Protein AF-A0A3G1KVI9-F1 (afdb_monomer)

pLDDT: mean 74.96, std 20.16, range [32.59, 97.62]

Nearest PDB structures (foldseek):
  5l89-assembly3_Z  TM=6.305E-01  e=1.450E-01  Rhodospirillum rubrum
  5l8b-assembly4_V  TM=6.608E-01  e=2.074E-01  Rhodospirillum rubrum
  7qhm-assembly1_L  TM=7.701E-01  e=2.006E+00  Corynebacterium glutamicum ATCC 13032
  1za0-assembly1_A  TM=6.986E-01  e=3.047E+00  Mycobacterium tuberculosis H37Rv

Organism: Formimonas warabiya (NCBI:txid1761012)

Structure (mmCIF, N/CA/C/O backbone):
data_AF-A0A3G1KVI9-F1
#
_entry.id   AF-A0A3G1KVI9-F1
#
loop_
_atom_site.group_PDB
_atom_site.id
_atom_site.type_symbol
_atom_site.label_atom_id
_atom_site.label_alt_id
_atom_site.label_comp_id
_atom_site.label_asym_id
_atom_site.label_entity_id
_atom_site.label_seq_id
_atom_site.pdbx_PDB_ins_code
_atom_site.Cartn_x
_atom_site.Cartn_y
_atom_site.Cartn_z
_atom_site.occupancy
_atom_site.B_iso_or_equiv
_atom_site.auth_seq_id
_atom_site.auth_comp_id
_atom_site.auth_asym_id
_atom_site.auth_atom_id
_atom_site.pdbx_PDB_model_num
ATOM 1 N N . MET A 1 1 ? 56.772 -5.897 -23.566 1.00 58.81 1 MET A N 1
ATOM 2 C CA . MET A 1 1 ? 56.730 -6.076 -22.093 1.00 58.81 1 MET A CA 1
ATOM 3 C C . MET A 1 1 ? 55.667 -5.226 -21.387 1.00 58.81 1 MET A C 1
ATOM 5 O O . MET A 1 1 ? 54.996 -5.747 -20.510 1.00 58.81 1 MET A O 1
ATOM 9 N N . TRP A 1 2 ? 55.432 -3.972 -21.790 1.00 49.97 2 TRP A N 1
ATOM 10 C CA . TRP A 1 2 ? 54.553 -3.032 -21.070 1.00 49.97 2 TRP A CA 1
ATOM 11 C C . TRP A 1 2 ? 53.041 -3.310 -21.153 1.00 49.97 2 TRP A C 1
ATOM 13 O O . TRP A 1 2 ? 52.294 -2.942 -20.253 1.00 49.97 2 TRP A O 1
ATOM 23 N N . LYS A 1 3 ? 52.578 -4.039 -22.178 1.00 57.88 3 LYS A N 1
ATOM 24 C CA . LYS A 1 3 ? 51.148 -4.354 -22.367 1.00 57.88 3 LYS A CA 1
ATOM 25 C C . LYS A 1 3 ? 50.535 -5.155 -21.205 1.00 57.88 3 LYS A C 1
ATOM 27 O O . LYS A 1 3 ? 49.380 -4.939 -20.863 1.00 57.88 3 LYS A O 1
ATOM 32 N N . ARG A 1 4 ? 51.309 -6.047 -20.570 1.00 67.19 4 ARG A N 1
ATOM 33 C CA . ARG A 1 4 ? 50.830 -6.870 -19.439 1.00 67.19 4 ARG A CA 1
ATOM 34 C C . ARG A 1 4 ? 50.703 -6.056 -18.153 1.00 67.19 4 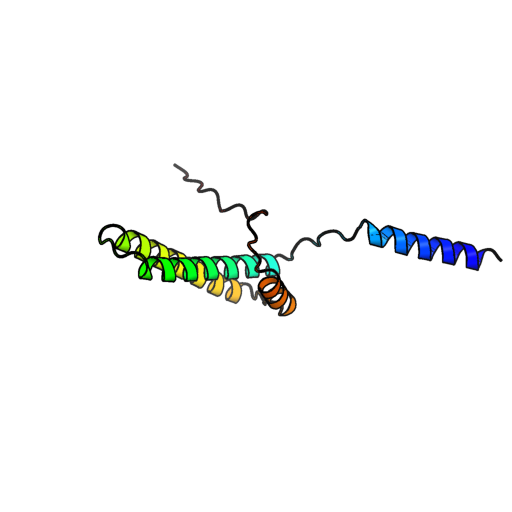ARG A C 1
ATOM 36 O O . ARG A 1 4 ? 49.778 -6.287 -17.386 1.00 67.19 4 ARG A O 1
ATOM 43 N N . VAL A 1 5 ? 51.595 -5.086 -17.961 1.00 73.31 5 VAL A N 1
ATOM 44 C CA . VAL A 1 5 ? 51.586 -4.181 -16.805 1.00 73.31 5 VAL A CA 1
ATOM 45 C C . VAL A 1 5 ? 50.419 -3.203 -16.913 1.00 73.31 5 VAL A C 1
ATOM 47 O O . VAL A 1 5 ? 49.661 -3.062 -15.965 1.00 73.31 5 VAL A O 1
ATOM 50 N N . ILE A 1 6 ? 50.195 -2.617 -18.093 1.00 74.81 6 ILE A N 1
ATOM 51 C CA . ILE A 1 6 ? 49.062 -1.710 -18.338 1.00 74.81 6 ILE A CA 1
ATOM 52 C C . ILE A 1 6 ? 47.724 -2.442 -18.177 1.00 74.81 6 ILE A C 1
ATOM 54 O O . ILE A 1 6 ? 46.810 -1.90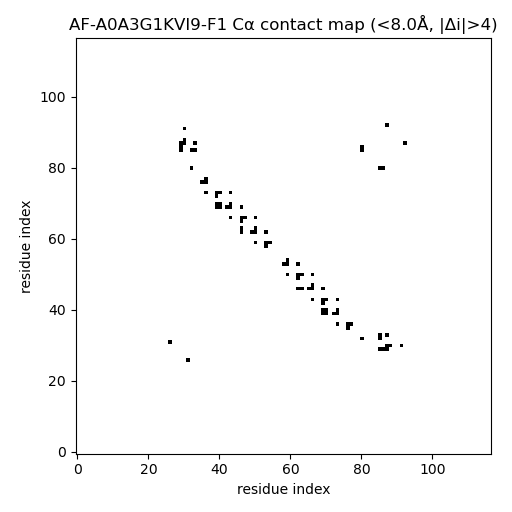7 -17.564 1.00 74.81 6 ILE A O 1
ATOM 58 N N . HIS A 1 7 ? 47.616 -3.688 -18.649 1.00 71.88 7 HIS A N 1
ATOM 59 C CA . HIS A 1 7 ? 46.428 -4.514 -18.427 1.00 71.88 7 HIS A CA 1
ATOM 60 C C . HIS A 1 7 ? 46.198 -4.814 -16.938 1.00 71.88 7 HIS A C 1
ATOM 62 O O . HIS A 1 7 ? 45.074 -4.716 -16.459 1.00 71.88 7 HIS A O 1
ATOM 68 N N . PHE A 1 8 ? 47.253 -5.141 -16.184 1.00 70.19 8 PHE A N 1
ATOM 69 C CA . PHE A 1 8 ? 47.144 -5.354 -14.738 1.00 70.19 8 PHE A CA 1
ATOM 70 C C . PHE A 1 8 ? 46.723 -4.085 -13.995 1.00 70.19 8 PHE A C 1
ATOM 72 O O . PHE A 1 8 ? 45.874 -4.159 -13.112 1.00 70.19 8 PHE A O 1
ATOM 79 N N . LEU A 1 9 ? 47.264 -2.930 -14.383 1.00 73.38 9 LEU A N 1
ATOM 80 C CA . LEU A 1 9 ? 46.879 -1.636 -13.829 1.00 73.38 9 LEU A CA 1
ATOM 81 C C . LEU A 1 9 ? 45.437 -1.272 -14.203 1.00 73.38 9 LEU A C 1
ATOM 83 O O . LEU A 1 9 ? 44.703 -0.813 -13.340 1.00 73.38 9 LEU A O 1
ATOM 87 N N . TYR A 1 10 ? 44.995 -1.556 -15.431 1.00 72.31 10 TYR A N 1
ATOM 88 C CA . TYR A 1 10 ? 43.614 -1.344 -15.874 1.00 72.31 10 TYR A CA 1
ATOM 89 C C . TYR A 1 10 ? 42.621 -2.237 -15.118 1.00 72.31 10 TYR A C 1
ATOM 91 O O . TYR A 1 10 ? 41.601 -1.760 -14.631 1.00 72.31 10 TYR A O 1
ATOM 99 N N . VAL A 1 11 ? 42.935 -3.524 -14.947 1.00 67.12 11 VAL A N 1
ATOM 100 C CA . VAL A 1 11 ? 42.086 -4.469 -14.204 1.00 67.12 11 VAL A CA 1
ATOM 101 C C . VAL A 1 11 ? 42.058 -4.136 -12.713 1.00 67.12 11 VAL A C 1
ATOM 103 O O . VAL A 1 11 ? 40.995 -4.187 -12.100 1.00 67.12 11 VAL A O 1
ATOM 106 N N . ALA A 1 12 ? 43.194 -3.767 -12.118 1.00 71.69 12 ALA A N 1
ATOM 107 C CA . ALA A 1 12 ? 43.256 -3.339 -10.721 1.00 71.69 12 ALA A CA 1
ATOM 108 C C . ALA A 1 12 ? 42.514 -2.012 -10.494 1.00 71.69 12 ALA A C 1
ATOM 110 O O . ALA A 1 12 ? 41.830 -1.869 -9.483 1.00 71.69 12 ALA A O 1
ATOM 111 N N . TRP A 1 13 ? 42.588 -1.086 -11.453 1.00 54.75 13 TRP A N 1
ATOM 112 C CA . TRP A 1 13 ? 41.833 0.165 -11.454 1.00 54.75 13 TRP A CA 1
ATOM 113 C C . TRP A 1 13 ? 40.325 -0.084 -11.547 1.00 54.75 13 TRP A C 1
ATOM 115 O O . TRP A 1 13 ? 39.587 0.416 -10.704 1.00 54.75 13 TRP A O 1
ATOM 125 N N . ASN A 1 14 ? 39.866 -0.932 -12.477 1.00 59.53 14 ASN A N 1
ATOM 126 C CA . ASN A 1 14 ? 38.450 -1.316 -12.583 1.00 59.53 14 ASN A CA 1
ATOM 127 C C . ASN A 1 14 ? 37.948 -2.001 -11.301 1.00 59.53 14 ASN A C 1
ATOM 129 O O . ASN A 1 14 ? 36.870 -1.699 -10.802 1.00 59.53 14 ASN A O 1
ATOM 133 N N . ARG A 1 15 ? 38.774 -2.873 -10.712 1.00 56.03 15 ARG A N 1
ATOM 134 C CA . ARG A 1 15 ? 38.447 -3.614 -9.486 1.00 56.03 15 ARG A CA 1
ATOM 135 C C . ARG A 1 15 ? 38.426 -2.735 -8.229 1.00 56.03 15 ARG A C 1
ATOM 137 O O . ARG A 1 15 ? 37.728 -3.062 -7.272 1.00 56.03 15 ARG A O 1
ATOM 144 N N . TRP A 1 16 ? 39.191 -1.641 -8.208 1.00 56.62 16 TRP A N 1
ATOM 145 C CA . TRP A 1 16 ? 39.153 -0.630 -7.146 1.00 56.62 16 TRP A CA 1
ATOM 146 C C . TRP A 1 16 ? 37.977 0.345 -7.331 1.00 56.62 16 TRP A C 1
ATOM 148 O O . TRP A 1 16 ? 37.296 0.660 -6.355 1.00 56.62 16 TRP A O 1
ATOM 158 N N . TYR A 1 17 ? 37.679 0.738 -8.573 1.00 54.16 17 TYR A N 1
ATOM 159 C CA . TYR A 1 17 ? 36.548 1.601 -8.929 1.00 54.16 17 TYR A CA 1
ATOM 160 C C . TYR A 1 17 ? 35.192 0.974 -8.547 1.00 54.16 17 TYR A C 1
ATOM 162 O O . TYR A 1 17 ? 34.348 1.642 -7.947 1.00 54.16 17 TYR A O 1
ATOM 170 N N . ASP A 1 18 ? 35.030 -0.338 -8.745 1.00 51.94 18 ASP A N 1
ATOM 171 C CA . ASP A 1 18 ? 33.819 -1.078 -8.352 1.00 51.94 18 ASP A CA 1
ATOM 172 C C . ASP A 1 18 ? 33.583 -1.133 -6.829 1.00 51.94 18 ASP A C 1
ATOM 174 O O . ASP A 1 18 ? 32.456 -1.347 -6.381 1.00 51.94 18 ASP A O 1
ATOM 178 N N . ARG A 1 19 ? 34.618 -0.929 -6.001 1.00 51.34 19 ARG A N 1
ATOM 179 C CA . ARG A 1 19 ? 34.509 -1.062 -4.536 1.00 51.34 19 ARG A CA 1
ATOM 180 C C . ARG A 1 19 ? 33.929 0.177 -3.849 1.00 51.34 19 ARG A C 1
ATOM 182 O O . ARG A 1 19 ? 33.403 0.048 -2.747 1.00 51.34 19 ARG A O 1
ATOM 189 N N . GLN A 1 20 ? 34.021 1.358 -4.464 1.00 44.66 20 GLN A N 1
ATOM 190 C CA . GLN A 1 20 ? 33.482 2.606 -3.899 1.00 44.66 20 GLN A CA 1
ATOM 191 C C . GLN A 1 20 ? 32.314 3.222 -4.686 1.00 44.66 20 GLN A C 1
ATOM 193 O O . GLN A 1 20 ? 31.633 4.085 -4.143 1.00 44.66 20 GLN A O 1
ATOM 198 N N . TRP A 1 21 ? 32.039 2.786 -5.920 1.00 44.78 21 TRP A N 1
ATOM 199 C CA . TRP A 1 21 ? 31.091 3.460 -6.822 1.00 44.78 21 TRP A CA 1
ATOM 200 C C . TRP A 1 21 ? 29.947 2.536 -7.300 1.00 44.78 21 TRP A C 1
ATOM 202 O O . TRP A 1 21 ? 29.507 2.619 -8.442 1.00 44.78 21 TRP A O 1
ATOM 212 N N . TYR A 1 22 ? 29.399 1.686 -6.420 1.00 53.06 22 TYR A N 1
ATOM 213 C CA . TYR A 1 22 ? 28.071 1.068 -6.605 1.00 53.06 22 TYR A CA 1
ATOM 214 C C . TYR A 1 22 ? 26.992 2.062 -6.150 1.00 53.06 22 TYR A C 1
ATOM 216 O O . TYR A 1 22 ? 26.410 1.959 -5.069 1.00 53.06 22 TYR A O 1
ATOM 224 N N . TRP A 1 23 ? 26.780 3.098 -6.956 1.00 45.53 23 TRP A N 1
ATOM 225 C CA . TRP A 1 23 ? 25.738 4.097 -6.732 1.00 45.53 23 TRP A CA 1
ATOM 226 C C . TRP A 1 23 ? 24.394 3.392 -6.598 1.00 45.53 23 TRP A C 1
ATOM 228 O O . TRP A 1 23 ? 24.050 2.575 -7.455 1.00 45.53 23 TRP A O 1
ATOM 238 N N . LYS A 1 24 ? 23.633 3.707 -5.536 1.00 52.59 24 LYS A N 1
ATOM 239 C CA . LYS A 1 24 ? 22.196 3.413 -5.475 1.00 52.59 24 LYS A CA 1
ATOM 240 C C . LYS A 1 24 ? 21.613 3.881 -6.805 1.00 52.59 24 LYS A C 1
ATOM 242 O O . LYS A 1 24 ? 21.522 5.087 -7.028 1.00 52.59 24 LYS A O 1
ATOM 247 N N . LYS A 1 25 ? 21.306 2.948 -7.711 1.00 63.00 25 LYS A N 1
ATOM 248 C CA . LYS A 1 25 ? 20.669 3.305 -8.975 1.00 63.00 25 LYS A CA 1
ATOM 249 C C . LYS A 1 25 ? 19.374 4.024 -8.601 1.00 63.00 25 LYS A C 1
ATOM 251 O O . LYS A 1 25 ? 18.635 3.478 -7.775 1.00 63.00 25 LYS A O 1
ATOM 256 N N . PRO A 1 26 ? 19.136 5.246 -9.108 1.00 68.12 26 PRO A N 1
ATOM 257 C CA . PRO A 1 26 ? 17.864 5.903 -8.878 1.00 68.12 26 PRO A CA 1
ATOM 258 C C . PRO A 1 26 ? 16.774 4.951 -9.359 1.00 68.12 26 PRO A C 1
ATOM 260 O O . PRO A 1 26 ? 16.904 4.333 -10.419 1.00 68.12 26 PRO A O 1
ATOM 263 N N . LEU A 1 27 ? 15.774 4.758 -8.509 1.00 75.56 27 LEU A N 1
ATOM 264 C CA . LEU A 1 27 ? 14.684 3.847 -8.789 1.00 75.56 27 LEU A CA 1
ATOM 265 C C . LEU A 1 27 ? 13.941 4.353 -10.033 1.00 75.56 27 LEU A C 1
ATOM 267 O O . LEU A 1 27 ? 13.735 5.559 -10.174 1.00 75.56 27 LEU A O 1
ATOM 271 N N . ASP A 1 28 ? 13.584 3.456 -10.950 1.00 84.75 28 ASP A N 1
ATOM 272 C CA . ASP A 1 28 ? 12.795 3.854 -12.118 1.00 84.75 28 ASP A CA 1
ATOM 273 C C . ASP A 1 28 ? 11.406 4.344 -11.672 1.00 84.75 28 ASP A C 1
ATOM 275 O O . ASP A 1 28 ? 10.871 3.872 -10.665 1.00 84.75 28 ASP A O 1
ATOM 279 N N . LYS A 1 29 ? 10.779 5.241 -12.440 1.00 84.56 29 LYS A N 1
ATOM 280 C CA . LYS A 1 29 ? 9.445 5.785 -12.121 1.00 84.56 29 LYS A CA 1
ATOM 281 C C . LYS A 1 29 ? 8.422 4.663 -11.903 1.00 84.56 29 LYS A C 1
ATOM 283 O O . LYS A 1 29 ? 7.597 4.731 -10.995 1.00 84.56 29 LYS A O 1
ATOM 288 N N . ASN A 1 30 ? 8.495 3.602 -12.708 1.00 86.62 30 ASN A N 1
ATOM 289 C CA . ASN A 1 30 ? 7.610 2.444 -12.579 1.00 86.62 30 ASN A CA 1
ATOM 290 C C . ASN A 1 30 ? 7.834 1.695 -11.263 1.00 86.62 30 ASN A C 1
ATOM 292 O O . ASN A 1 30 ? 6.883 1.278 -10.611 1.00 86.62 30 ASN A O 1
ATOM 296 N N . GLN A 1 31 ? 9.094 1.540 -10.861 1.00 84.38 31 GLN A N 1
ATOM 297 C CA . GLN A 1 31 ? 9.458 0.871 -9.617 1.00 84.38 31 GLN A CA 1
ATOM 298 C C . GLN A 1 31 ? 9.027 1.692 -8.393 1.00 84.38 31 GLN A C 1
ATOM 300 O O . GLN A 1 31 ? 8.539 1.122 -7.419 1.00 84.38 31 GLN A O 1
ATOM 305 N N . GLU A 1 32 ? 9.145 3.021 -8.456 1.00 84.88 32 GLU A N 1
ATOM 306 C CA . GLU A 1 32 ? 8.619 3.927 -7.429 1.00 84.88 32 GLU A CA 1
ATOM 307 C C . GLU A 1 32 ? 7.094 3.822 -7.328 1.00 84.88 32 GLU A C 1
ATOM 309 O O . GLU A 1 32 ? 6.545 3.715 -6.234 1.00 84.88 32 GLU A O 1
ATOM 314 N N . TYR A 1 33 ? 6.401 3.747 -8.463 1.00 88.94 33 TYR A N 1
ATOM 315 C CA . TYR A 1 33 ? 4.953 3.570 -8.473 1.00 88.94 33 TYR A CA 1
ATOM 316 C C . TYR A 1 33 ? 4.521 2.246 -7.828 1.00 88.94 33 TYR A C 1
ATOM 318 O O . TYR A 1 33 ? 3.577 2.208 -7.040 1.00 88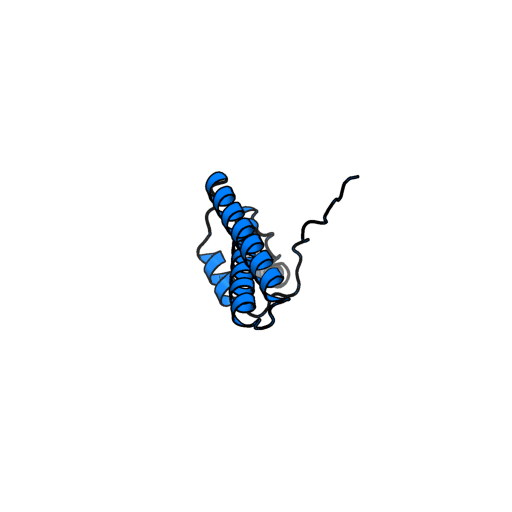.94 33 TYR A O 1
ATOM 326 N N . VAL A 1 34 ? 5.232 1.152 -8.118 1.00 88.38 34 VAL A N 1
ATOM 327 C CA . VAL A 1 34 ? 4.970 -0.152 -7.489 1.00 88.38 34 VAL A CA 1
ATOM 328 C C . VAL A 1 34 ? 5.175 -0.084 -5.972 1.00 88.38 34 VAL A C 1
ATOM 330 O O . VAL A 1 34 ? 4.378 -0.665 -5.238 1.00 88.38 34 VAL A O 1
ATOM 333 N N . LEU A 1 35 ? 6.175 0.666 -5.488 1.00 86.31 35 LEU A N 1
ATOM 334 C CA . LEU A 1 35 ? 6.358 0.902 -4.050 1.00 86.31 35 LEU A CA 1
ATOM 335 C C . LEU A 1 35 ? 5.162 1.633 -3.434 1.00 86.31 35 LEU A C 1
ATOM 337 O O . LEU A 1 35 ? 4.691 1.225 -2.376 1.00 86.31 35 LEU A O 1
ATOM 341 N N . LEU A 1 36 ? 4.646 2.668 -4.099 1.00 89.81 36 LEU A N 1
ATOM 342 C CA . LEU A 1 36 ? 3.490 3.431 -3.612 1.00 89.81 36 LEU A CA 1
ATOM 343 C C . LEU A 1 36 ? 2.225 2.567 -3.517 1.00 89.81 36 LEU A C 1
ATOM 345 O O . LEU A 1 36 ? 1.458 2.683 -2.560 1.00 89.81 36 LEU A O 1
ATOM 349 N N . VAL A 1 37 ? 2.004 1.686 -4.497 1.00 91.94 37 VAL A N 1
ATOM 350 C CA . VAL A 1 37 ? 0.886 0.729 -4.481 1.00 91.94 37 VAL A CA 1
ATOM 351 C C . VAL A 1 37 ? 1.025 -0.248 -3.312 1.00 91.94 37 VAL A C 1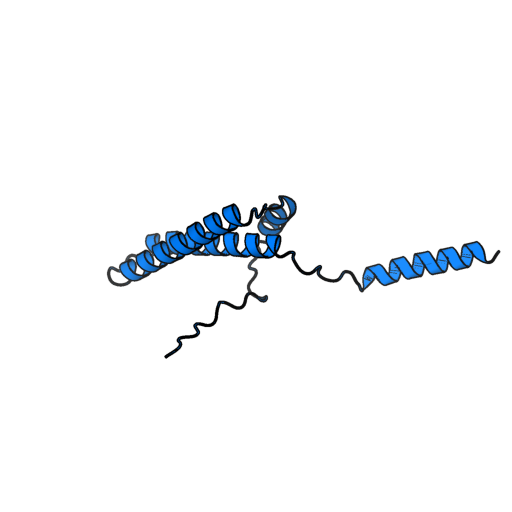
ATOM 353 O O . VAL A 1 37 ? 0.042 -0.524 -2.621 1.00 91.94 37 VAL A O 1
ATOM 356 N N . GLU A 1 38 ? 2.231 -0.762 -3.075 1.00 89.50 38 GLU A N 1
ATOM 357 C CA . GLU A 1 38 ? 2.492 -1.698 -1.981 1.00 89.50 38 GLU A CA 1
ATOM 358 C C . GLU A 1 38 ? 2.367 -1.022 -0.607 1.00 89.50 38 GLU A C 1
ATOM 360 O O . GLU A 1 38 ? 1.805 -1.600 0.321 1.00 89.50 38 GLU A O 1
ATOM 365 N N . GLU A 1 39 ? 2.801 0.230 -0.473 1.00 89.75 39 GLU A N 1
ATOM 366 C CA . GLU A 1 39 ? 2.603 1.020 0.744 1.00 89.75 39 GLU A CA 1
ATOM 367 C C . GLU A 1 39 ? 1.112 1.236 1.034 1.00 89.75 39 GLU A C 1
ATOM 369 O O . GLU A 1 39 ? 0.652 0.949 2.138 1.00 89.75 39 GLU A O 1
ATOM 374 N N . ALA A 1 40 ? 0.323 1.630 0.028 1.00 93.44 40 ALA A N 1
ATOM 375 C CA . ALA A 1 40 ? -1.126 1.770 0.175 1.00 93.44 40 ALA A CA 1
ATOM 376 C C . ALA A 1 40 ? -1.810 0.441 0.552 1.00 93.44 40 ALA A C 1
ATOM 378 O O . ALA A 1 40 ? -2.763 0.424 1.335 1.00 93.44 40 ALA A O 1
ATOM 379 N N . ARG A 1 41 ? -1.309 -0.692 0.042 1.00 92.56 41 ARG A N 1
ATOM 380 C CA . ARG A 1 41 ? -1.780 -2.025 0.438 1.00 92.56 41 ARG A CA 1
ATOM 381 C C . ARG A 1 41 ? -1.486 -2.310 1.912 1.00 92.56 41 ARG A C 1
ATOM 383 O O . ARG A 1 41 ? -2.374 -2.792 2.616 1.00 92.56 41 ARG A O 1
ATOM 390 N N . LYS A 1 42 ? -0.268 -2.021 2.380 1.00 91.31 42 LYS A N 1
ATOM 391 C CA . LYS A 1 42 ? 0.130 -2.204 3.786 1.00 91.31 42 LYS A CA 1
ATOM 392 C C . LYS A 1 42 ? -0.682 -1.307 4.719 1.00 91.31 42 LYS A C 1
ATOM 394 O O . LYS A 1 42 ? -1.171 -1.786 5.739 1.00 91.31 42 LYS A O 1
ATOM 399 N N . GLU A 1 43 ? -0.899 -0.046 4.344 1.00 92.44 43 GLU A N 1
ATOM 400 C CA . GLU A 1 43 ? -1.783 0.880 5.066 1.00 92.44 43 GLU A CA 1
ATOM 401 C C . GLU A 1 43 ? -3.202 0.308 5.200 1.00 92.44 43 GLU A C 1
ATOM 403 O O . GLU A 1 43 ? -3.775 0.313 6.290 1.00 92.44 43 GLU A O 1
ATOM 408 N N . TRP A 1 44 ? -3.762 -0.240 4.118 1.00 94.50 44 TRP A N 1
ATOM 409 C CA . TRP A 1 44 ? -5.092 -0.848 4.152 1.00 94.50 44 TRP A CA 1
ATOM 410 C C . TRP A 1 44 ? -5.140 -2.108 5.027 1.00 94.50 44 TRP A C 1
ATOM 412 O O . TRP A 1 44 ? -6.080 -2.288 5.801 1.00 94.50 44 TRP A O 1
ATOM 422 N N . GLN A 1 45 ? -4.117 -2.966 4.968 1.00 94.44 45 GLN A N 1
ATOM 423 C CA . GLN A 1 45 ? -4.003 -4.133 5.850 1.00 94.44 45 GLN A CA 1
ATOM 424 C C . GLN A 1 45 ? -3.923 -3.733 7.325 1.00 94.44 45 GLN A C 1
ATOM 426 O O . GLN A 1 45 ? -4.606 -4.331 8.158 1.00 94.44 45 GLN A O 1
ATOM 431 N N . TRP A 1 46 ? -3.145 -2.699 7.638 1.00 93.50 46 TRP A N 1
ATOM 432 C CA . TRP A 1 46 ? -3.055 -2.151 8.985 1.00 93.50 46 TRP A CA 1
ATOM 433 C C . TRP A 1 46 ? -4.398 -1.579 9.455 1.00 93.50 46 TRP A C 1
ATOM 435 O O . TRP A 1 46 ? -4.851 -1.906 10.549 1.00 93.50 46 TRP A O 1
ATOM 445 N N . ALA A 1 47 ? -5.097 -0.813 8.616 1.00 92.06 47 ALA A N 1
ATOM 446 C CA . ALA A 1 47 ? -6.416 -0.279 8.956 1.00 92.06 47 ALA A CA 1
ATOM 447 C C . ALA A 1 47 ? -7.467 -1.391 9.155 1.00 92.06 47 ALA A C 1
ATOM 449 O O . ALA A 1 47 ? -8.280 -1.325 10.076 1.00 92.06 47 ALA A O 1
ATOM 450 N N . ASN A 1 48 ? -7.410 -2.460 8.351 1.00 93.56 48 ASN A N 1
ATOM 451 C CA . ASN A 1 48 ? -8.241 -3.654 8.542 1.00 93.56 48 ASN A CA 1
ATOM 452 C C . ASN A 1 48 ? -7.980 -4.331 9.896 1.00 93.56 48 ASN A C 1
ATOM 454 O O . ASN A 1 48 ? -8.902 -4.882 10.497 1.00 93.56 48 ASN A O 1
ATOM 458 N N . GLN A 1 49 ? -6.731 -4.338 10.362 1.00 93.69 49 GLN A N 1
ATOM 459 C CA . GLN A 1 49 ? -6.379 -4.855 11.682 1.00 93.69 49 GLN A CA 1
ATOM 460 C C . GLN A 1 49 ? -6.875 -3.920 12.789 1.00 93.69 49 GLN A C 1
ATOM 462 O O . GLN A 1 49 ? -7.485 -4.388 13.746 1.00 93.69 49 GLN A O 1
ATOM 467 N N . LEU A 1 50 ? -6.711 -2.608 12.617 1.00 92.44 50 LEU A N 1
ATOM 468 C CA . LEU A 1 50 ? -7.161 -1.603 13.575 1.00 92.44 50 LEU A CA 1
ATOM 469 C C . LEU A 1 50 ? -8.665 -1.715 13.864 1.00 92.44 50 LEU A C 1
ATOM 471 O O . LEU A 1 50 ? -9.068 -1.737 15.022 1.00 92.44 50 LEU A O 1
ATOM 475 N N . VAL A 1 51 ? -9.494 -1.867 12.828 1.00 92.12 51 VAL A N 1
ATOM 476 C CA . VAL A 1 51 ? -10.950 -2.044 12.985 1.00 92.12 51 VAL A CA 1
ATOM 477 C C . VAL A 1 51 ? -11.300 -3.308 13.782 1.00 92.12 51 VAL A C 1
ATOM 479 O O . VAL A 1 51 ? -12.305 -3.330 14.486 1.00 92.12 51 VAL A O 1
ATOM 482 N N . LYS A 1 52 ? -10.473 -4.359 13.715 1.00 91.62 52 LYS A N 1
ATOM 483 C CA . LYS A 1 52 ? -10.673 -5.593 14.497 1.00 91.62 52 LYS A CA 1
ATOM 484 C C . LYS A 1 52 ? -10.240 -5.445 15.956 1.00 91.62 52 LYS A C 1
ATOM 486 O O . LYS A 1 52 ? -10.793 -6.119 16.822 1.00 91.62 52 LYS A O 1
ATOM 491 N N . GLU A 1 53 ? -9.230 -4.623 16.220 1.00 92.44 53 GLU A N 1
ATOM 492 C CA . GLU A 1 53 ? -8.666 -4.425 17.559 1.00 92.44 53 GLU A CA 1
ATOM 493 C C . GLU A 1 53 ? -9.458 -3.406 18.384 1.00 92.44 53 GLU A C 1
ATOM 495 O O . GLU A 1 53 ? -9.635 -3.587 19.593 1.00 92.44 53 GLU A O 1
ATOM 500 N N . VAL A 1 54 ? -9.963 -2.350 17.744 1.00 91.38 54 VAL A N 1
ATOM 501 C CA . VAL A 1 54 ? -10.713 -1.286 18.413 1.00 91.38 54 VAL A CA 1
ATOM 502 C C . VAL A 1 54 ? -12.089 -1.805 18.838 1.00 91.38 54 VAL A C 1
ATOM 504 O O . VAL A 1 54 ? -12.951 -2.099 18.017 1.00 91.38 54 VAL A O 1
ATOM 507 N N . LYS A 1 55 ? -12.315 -1.890 20.153 1.00 85.00 55 LYS A N 1
ATOM 508 C CA . LYS A 1 55 ? -13.611 -2.272 20.753 1.00 85.00 55 LYS A CA 1
ATOM 509 C C . LYS A 1 55 ? -14.444 -1.074 21.211 1.00 85.00 55 LYS A C 1
ATOM 511 O O . LYS A 1 55 ? -15.600 -1.230 21.596 1.00 85.00 55 LYS A O 1
ATOM 516 N N . GLU A 1 56 ? -13.849 0.114 21.219 1.00 90.81 56 GLU A N 1
ATOM 517 C CA . GLU A 1 56 ? -14.474 1.318 21.750 1.00 90.81 56 GLU A CA 1
ATOM 518 C C . GLU A 1 56 ? -15.375 1.981 20.704 1.00 90.81 56 GLU A C 1
ATOM 520 O O . GLU A 1 56 ? -14.939 2.338 19.609 1.00 90.81 56 GLU A O 1
ATOM 525 N N . LYS A 1 57 ? -16.651 2.169 21.061 1.00 85.50 57 LYS A N 1
ATOM 526 C CA . LYS A 1 57 ? -17.711 2.616 20.144 1.00 85.50 57 LYS A CA 1
ATOM 527 C C . LYS A 1 57 ? -17.459 3.994 19.520 1.00 85.50 57 LYS A C 1
ATOM 529 O O . LYS A 1 57 ? -17.916 4.239 18.417 1.00 85.50 57 LYS A O 1
ATOM 534 N N . ASN A 1 58 ? -16.732 4.882 20.194 1.00 85.56 58 ASN A N 1
ATOM 535 C CA . ASN A 1 58 ? -16.437 6.218 19.661 1.00 85.56 58 ASN A CA 1
ATOM 536 C C . ASN A 1 58 ? -15.210 6.232 18.733 1.00 85.56 58 ASN A C 1
ATOM 538 O O . ASN A 1 58 ? -15.038 7.163 17.954 1.00 85.56 58 ASN A O 1
ATOM 542 N N . LEU A 1 59 ? -14.352 5.211 18.819 1.00 88.81 59 LEU A N 1
ATOM 543 C CA . LEU A 1 59 ? -13.122 5.102 18.029 1.00 88.81 59 LEU A CA 1
ATOM 544 C C . LEU A 1 59 ? -13.298 4.199 16.804 1.00 88.81 59 LEU A C 1
ATOM 546 O O . LEU A 1 59 ? -12.559 4.336 15.828 1.00 88.81 59 LEU A O 1
ATOM 550 N N . ILE A 1 60 ? -14.286 3.299 16.825 1.00 92.38 60 ILE A N 1
ATOM 551 C CA . ILE A 1 60 ? -14.553 2.391 15.705 1.00 92.38 60 ILE A CA 1
ATOM 552 C C . ILE A 1 60 ? -14.952 3.150 14.434 1.00 92.38 60 ILE A C 1
ATOM 554 O O . ILE A 1 60 ? -14.482 2.802 13.355 1.00 92.38 60 ILE A O 1
ATOM 558 N N . ASP A 1 61 ? -15.725 4.233 14.556 1.00 93.81 61 ASP A N 1
ATOM 559 C CA . ASP A 1 61 ? -16.139 5.056 13.414 1.00 93.81 61 ASP A CA 1
ATOM 560 C C . ASP A 1 61 ? -14.927 5.690 12.714 1.00 93.81 61 ASP A C 1
ATOM 562 O O . ASP A 1 61 ? -14.832 5.694 11.484 1.00 93.81 61 ASP A O 1
ATOM 566 N N . GLN A 1 62 ? -13.948 6.160 13.495 1.00 93.19 62 GLN A N 1
ATOM 567 C CA . GLN A 1 62 ? -12.691 6.686 12.965 1.00 93.19 62 GLN A CA 1
ATOM 568 C C .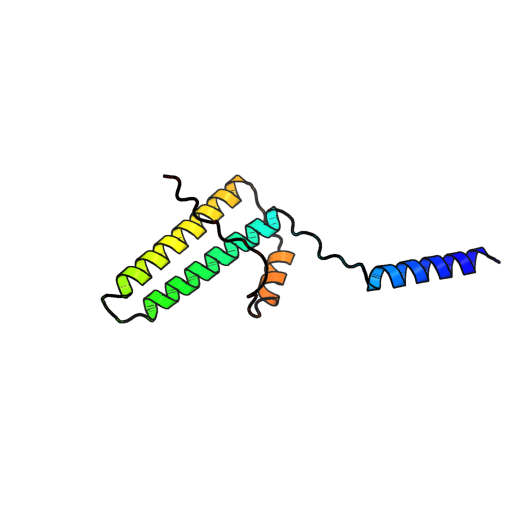 GLN A 1 62 ? -11.865 5.588 12.281 1.00 93.19 62 GLN A C 1
ATOM 570 O O . GLN A 1 62 ? -11.326 5.812 11.195 1.00 93.19 62 GLN A O 1
ATOM 575 N N . ALA A 1 63 ? -11.795 4.394 12.874 1.00 93.75 63 ALA A N 1
ATOM 576 C CA . ALA A 1 63 ? -11.079 3.261 12.294 1.00 93.75 63 ALA A CA 1
ATOM 577 C C . ALA A 1 63 ? -11.705 2.804 10.960 1.00 93.75 63 ALA A C 1
ATOM 579 O O . ALA A 1 63 ? -10.982 2.584 9.987 1.00 93.75 63 ALA A O 1
ATOM 580 N N . ILE A 1 64 ? -13.039 2.738 10.877 1.00 94.56 64 ILE A N 1
ATOM 581 C CA . ILE A 1 64 ? -13.779 2.413 9.644 1.00 94.56 64 ILE A CA 1
ATOM 582 C C . ILE A 1 64 ? -13.534 3.477 8.569 1.00 94.56 64 ILE A C 1
ATOM 584 O O . ILE A 1 64 ? -13.327 3.150 7.394 1.00 94.56 64 ILE A O 1
ATOM 588 N N . TYR A 1 65 ? -13.528 4.755 8.955 1.00 95.00 65 TYR A N 1
ATOM 589 C CA . TYR A 1 65 ? -13.214 5.843 8.034 1.00 95.00 65 TYR A CA 1
ATOM 590 C C . TYR A 1 65 ? -11.803 5.694 7.451 1.00 95.00 65 TYR A C 1
ATOM 592 O O . TYR A 1 65 ? -11.626 5.781 6.234 1.00 95.00 65 TYR A O 1
ATOM 600 N N . TRP A 1 66 ? -10.804 5.405 8.289 1.00 94.62 66 TRP A N 1
ATOM 601 C CA . TRP A 1 66 ? -9.430 5.178 7.834 1.00 94.62 66 TRP A CA 1
ATOM 602 C C . TRP A 1 66 ? -9.296 3.953 6.934 1.00 94.62 66 TRP A C 1
ATOM 604 O O . TRP A 1 66 ? -8.642 4.040 5.895 1.00 94.62 66 TRP A O 1
ATOM 614 N N . GLN A 1 67 ? -9.958 2.847 7.275 1.00 96.31 67 GLN A N 1
ATOM 615 C CA . GLN A 1 67 ? -10.009 1.650 6.435 1.00 96.31 67 GLN A CA 1
ATOM 616 C C . GLN A 1 67 ? -10.557 1.975 5.041 1.00 96.31 67 GLN A C 1
ATOM 618 O O . GLN A 1 67 ? -9.927 1.649 4.035 1.00 96.31 67 GLN A O 1
ATOM 623 N N . SER A 1 68 ? -11.686 2.683 4.989 1.00 96.62 68 SER A N 1
ATOM 624 C CA . SER A 1 68 ? -12.345 3.075 3.741 1.00 96.62 68 SER A CA 1
ATOM 625 C C . SER A 1 68 ? -11.490 4.041 2.914 1.00 96.62 68 SER A C 1
ATOM 627 O O . SER A 1 68 ? -11.451 3.958 1.685 1.00 96.62 68 SER A O 1
ATOM 629 N N . ALA A 1 69 ? -10.792 4.973 3.569 1.00 96.69 69 ALA A N 1
ATOM 630 C CA . ALA A 1 69 ? -9.894 5.912 2.905 1.00 96.69 69 ALA A CA 1
ATOM 631 C C . ALA A 1 69 ? -8.673 5.200 2.295 1.00 96.69 69 ALA A C 1
ATOM 633 O O . ALA A 1 69 ? -8.339 5.448 1.133 1.00 96.69 69 ALA A O 1
ATOM 634 N N . ALA A 1 70 ? -8.047 4.286 3.044 1.00 96.19 70 ALA A N 1
ATOM 635 C CA . ALA A 1 70 ? -6.905 3.499 2.582 1.00 96.19 70 ALA A CA 1
ATOM 636 C C . ALA A 1 70 ? -7.283 2.569 1.417 1.00 96.19 70 ALA A C 1
ATOM 638 O O . ALA A 1 70 ? -6.564 2.505 0.419 1.00 96.19 70 ALA A O 1
ATOM 639 N N . GLU A 1 71 ? -8.451 1.922 1.486 1.00 96.31 71 GLU A N 1
ATOM 640 C CA . GLU A 1 71 ? -8.979 1.098 0.395 1.00 96.31 71 GLU A CA 1
ATOM 641 C C . GLU A 1 71 ? -9.148 1.912 -0.894 1.00 96.31 71 GLU A C 1
ATOM 643 O O . GLU A 1 71 ? -8.657 1.525 -1.956 1.00 96.31 71 GLU A O 1
ATOM 648 N N . ARG A 1 72 ? -9.795 3.083 -0.807 1.00 97.62 72 ARG A N 1
ATOM 649 C CA . ARG A 1 72 ? -10.000 3.963 -1.968 1.00 97.62 72 ARG A CA 1
ATOM 650 C C . ARG A 1 72 ? -8.677 4.423 -2.573 1.00 97.62 72 ARG A C 1
ATOM 652 O O . ARG A 1 72 ? -8.559 4.430 -3.798 1.00 97.62 72 ARG A O 1
ATOM 659 N N . LYS A 1 73 ? -7.688 4.767 -1.739 1.00 96.50 73 LYS A N 1
ATOM 660 C CA . LYS A 1 73 ? -6.329 5.126 -2.177 1.00 96.50 73 LYS A CA 1
ATOM 661 C C . LYS A 1 73 ? -5.680 3.968 -2.938 1.00 96.50 73 LYS A C 1
ATOM 663 O O . LYS A 1 73 ? -5.215 4.169 -4.057 1.00 96.50 73 LYS A O 1
ATOM 668 N N . TYR A 1 74 ? -5.706 2.759 -2.382 1.00 95.94 74 TYR A N 1
ATOM 669 C CA . TYR A 1 74 ? -5.148 1.568 -3.023 1.00 95.94 74 TYR A CA 1
ATOM 670 C C . TYR A 1 74 ? -5.818 1.263 -4.372 1.00 95.94 74 TYR A C 1
ATOM 672 O O . TYR A 1 74 ? -5.139 1.115 -5.388 1.00 95.94 74 TYR A O 1
ATOM 680 N N . VAL A 1 75 ? -7.154 1.247 -4.415 1.00 96.31 75 VAL A N 1
ATOM 681 C CA . VAL A 1 75 ? -7.919 0.986 -5.646 1.00 96.31 75 VAL A CA 1
ATOM 682 C C . VAL A 1 75 ? -7.661 2.054 -6.709 1.00 96.31 75 VAL A C 1
ATOM 684 O O . VAL A 1 75 ? -7.554 1.730 -7.892 1.00 96.31 75 VAL A O 1
ATOM 687 N N . TYR A 1 76 ? -7.553 3.323 -6.314 1.00 96.75 76 TYR A N 1
ATOM 688 C CA . TYR A 1 76 ? -7.205 4.410 -7.225 1.00 96.75 76 TYR A CA 1
ATOM 689 C C . TYR A 1 76 ? -5.820 4.197 -7.854 1.00 96.75 76 TYR A C 1
ATOM 691 O O . TYR A 1 76 ? -5.698 4.244 -9.079 1.00 96.75 76 TYR A O 1
ATOM 699 N N . LEU A 1 77 ? -4.807 3.879 -7.041 1.00 95.06 77 LEU A N 1
ATOM 700 C CA . LEU A 1 77 ? -3.447 3.628 -7.527 1.00 95.06 77 LEU A CA 1
ATOM 701 C C . LEU A 1 77 ? -3.380 2.406 -8.454 1.00 95.06 77 LEU A C 1
ATOM 703 O O . LEU A 1 77 ? -2.695 2.442 -9.470 1.00 95.06 77 LEU A O 1
ATOM 707 N N . LEU A 1 78 ? -4.139 1.341 -8.176 1.00 93.94 78 LEU A N 1
ATOM 708 C CA . LEU A 1 78 ? -4.232 0.195 -9.087 1.00 93.94 78 LEU A CA 1
ATOM 709 C C . LEU A 1 78 ? -4.833 0.572 -10.447 1.00 93.94 78 LEU A C 1
ATOM 711 O O . LEU A 1 78 ? -4.337 0.138 -11.488 1.00 93.94 78 LEU A O 1
ATOM 715 N N . LYS A 1 79 ? -5.898 1.382 -10.452 1.00 95.75 79 LYS A N 1
ATOM 716 C CA . LYS A 1 79 ? -6.524 1.854 -11.695 1.00 95.75 79 LYS A CA 1
ATOM 717 C C . LYS A 1 79 ? -5.562 2.715 -12.505 1.00 95.75 79 LYS A C 1
ATOM 719 O O . LYS A 1 79 ? -5.468 2.539 -13.716 1.00 95.75 79 LYS A O 1
ATOM 724 N N . GLN A 1 80 ? -4.835 3.609 -11.844 1.00 93.81 80 GLN A N 1
ATOM 725 C CA . GLN A 1 80 ? -3.865 4.474 -12.503 1.00 93.81 80 GLN A CA 1
ATOM 726 C C . GLN A 1 80 ? -2.641 3.681 -13.001 1.00 93.81 80 GLN A C 1
ATOM 728 O O . GLN A 1 80 ? -2.231 3.885 -14.140 1.00 93.81 80 GLN A O 1
ATOM 733 N N . ALA A 1 81 ? -2.132 2.698 -12.247 1.00 92.44 81 ALA A N 1
ATOM 734 C CA . ALA A 1 81 ? -1.097 1.773 -12.732 1.00 92.44 81 ALA A CA 1
ATOM 735 C C . ALA A 1 81 ? -1.526 1.048 -14.015 1.00 92.44 81 ALA A C 1
ATOM 737 O O . ALA A 1 81 ? -0.740 0.930 -14.955 1.00 92.44 81 ALA A O 1
ATOM 738 N N . ALA A 1 82 ? -2.777 0.579 -14.060 1.00 90.25 82 ALA A N 1
ATOM 739 C CA . ALA A 1 82 ? -3.324 -0.098 -15.230 1.00 90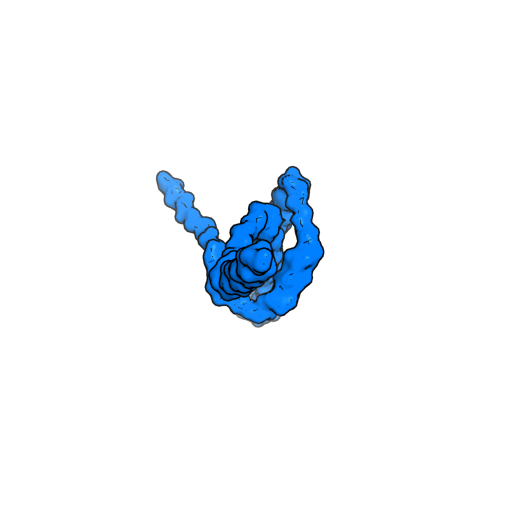.25 82 ALA A CA 1
ATOM 740 C C . ALA A 1 82 ? -3.425 0.837 -16.447 1.00 90.25 82 ALA A C 1
ATOM 742 O O . ALA A 1 82 ? -3.139 0.411 -17.563 1.00 90.25 82 ALA A O 1
ATOM 743 N N . GLN A 1 83 ? -3.788 2.106 -16.237 1.00 93.38 83 GLN A N 1
ATOM 744 C CA . GLN A 1 83 ? -3.843 3.123 -17.295 1.00 93.38 83 GLN A CA 1
ATOM 745 C C . GLN A 1 83 ? -2.453 3.517 -17.808 1.00 93.38 83 GLN A C 1
ATOM 747 O O . GLN A 1 83 ? -2.267 3.669 -19.012 1.00 93.38 83 GLN A O 1
ATOM 752 N N . GLU A 1 84 ? -1.474 3.655 -16.912 1.00 90.69 84 GLU A N 1
ATOM 753 C CA . GLU A 1 84 ? -0.089 4.007 -17.254 1.00 90.69 84 GLU A CA 1
ATOM 754 C C . GLU A 1 84 ? 0.724 2.803 -17.772 1.00 90.69 84 GLU A C 1
ATOM 756 O O . GLU A 1 84 ? 1.854 2.967 -18.228 1.00 90.69 84 GLU A O 1
ATOM 761 N N . GLY A 1 85 ? 0.160 1.589 -17.737 1.00 90.62 85 GLY A N 1
ATOM 762 C CA . GLY A 1 85 ? 0.829 0.369 -18.195 1.00 90.62 85 GLY A CA 1
ATOM 763 C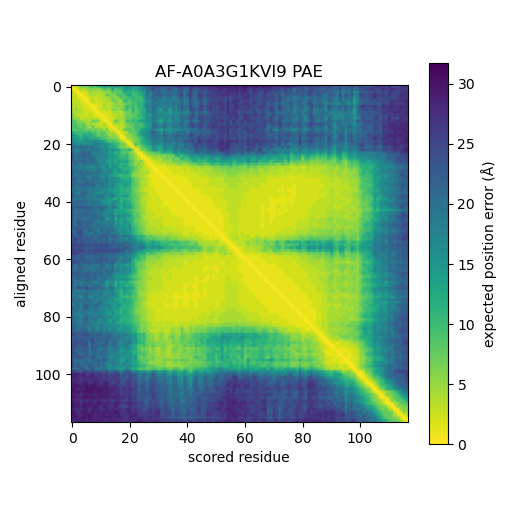 C . GLY A 1 85 ? 1.999 -0.058 -17.304 1.00 90.62 85 GLY A C 1
ATOM 764 O O . GLY A 1 85 ? 2.904 -0.755 -17.770 1.00 90.62 85 GLY A O 1
ATOM 765 N N . VAL A 1 86 ? 1.991 0.351 -16.032 1.00 88.31 86 VAL A N 1
ATOM 766 C CA . VAL A 1 86 ? 3.049 0.036 -15.067 1.00 88.31 86 VAL A CA 1
ATOM 767 C C . VAL A 1 86 ? 3.078 -1.471 -14.836 1.00 88.31 86 VAL A C 1
ATOM 769 O O . VAL A 1 86 ? 2.089 -2.080 -14.425 1.00 88.31 86 VAL A O 1
ATOM 772 N N . ARG A 1 87 ? 4.235 -2.088 -15.089 1.00 80.62 87 ARG A N 1
ATOM 773 C CA . ARG A 1 87 ? 4.464 -3.511 -14.828 1.00 80.62 87 ARG A CA 1
ATOM 774 C C . ARG A 1 87 ? 5.327 -3.664 -13.593 1.00 80.62 87 ARG A C 1
ATOM 776 O O . ARG A 1 87 ? 6.404 -3.079 -13.506 1.00 80.62 87 ARG A O 1
ATOM 783 N N . ALA A 1 88 ? 4.863 -4.482 -12.659 1.00 77.00 88 ALA A N 1
ATOM 784 C CA . ALA A 1 88 ? 5.680 -4.866 -11.527 1.00 77.00 88 ALA A CA 1
ATOM 785 C C . ALA A 1 88 ? 6.739 -5.875 -11.984 1.00 77.00 88 ALA A C 1
ATOM 787 O O . ALA A 1 88 ? 6.415 -6.936 -12.520 1.00 77.00 88 ALA A O 1
ATOM 788 N N . ASP A 1 89 ? 8.008 -5.525 -11.789 1.00 81.75 89 ASP A N 1
ATOM 789 C CA . ASP A 1 89 ? 9.116 -6.454 -11.975 1.00 81.75 89 ASP A CA 1
ATOM 790 C C . ASP A 1 89 ? 9.130 -7.460 -10.816 1.00 81.75 89 ASP A C 1
ATOM 792 O O . ASP A 1 89 ? 9.083 -7.082 -9.642 1.00 81.75 89 ASP A O 1
ATOM 796 N N . PHE A 1 90 ? 9.218 -8.748 -11.141 1.00 76.38 90 PHE A N 1
ATOM 797 C CA . PHE A 1 90 ? 9.307 -9.816 -10.152 1.00 76.38 90 PHE A CA 1
ATOM 798 C C . PHE A 1 90 ? 10.522 -9.633 -9.235 1.00 76.38 90 PHE A C 1
ATOM 800 O O . PHE A 1 90 ? 10.418 -9.861 -8.031 1.00 76.38 90 PHE A O 1
ATOM 807 N N . GLY A 1 91 ? 11.648 -9.150 -9.775 1.00 78.00 91 GLY A N 1
ATOM 808 C CA . GLY A 1 91 ? 12.839 -8.852 -8.980 1.00 78.00 91 GLY A CA 1
ATOM 809 C C . GLY A 1 91 ? 12.576 -7.794 -7.907 1.00 78.00 91 GLY A C 1
ATOM 810 O O . GLY A 1 91 ? 13.024 -7.944 -6.772 1.00 78.00 91 GLY A O 1
ATOM 811 N N . LEU A 1 92 ? 11.784 -6.770 -8.239 1.00 75.12 92 LEU A N 1
ATOM 812 C CA . LEU A 1 92 ? 11.380 -5.719 -7.309 1.00 75.12 92 LEU A CA 1
ATOM 813 C C . LEU A 1 92 ? 10.428 -6.263 -6.233 1.00 75.12 92 LEU A C 1
ATOM 815 O O . LEU A 1 92 ? 10.642 -5.997 -5.055 1.00 75.12 92 LEU A O 1
ATOM 819 N N . ILE A 1 93 ? 9.429 -7.066 -6.613 1.00 74.38 93 ILE A N 1
ATOM 820 C CA . ILE A 1 93 ? 8.482 -7.685 -5.667 1.00 74.38 93 ILE A CA 1
ATOM 821 C C . ILE A 1 93 ? 9.225 -8.579 -4.666 1.00 74.38 93 ILE A C 1
ATOM 823 O O . ILE A 1 93 ? 9.015 -8.474 -3.457 1.00 74.38 93 ILE A O 1
ATOM 827 N N . VAL A 1 94 ? 10.123 -9.440 -5.155 1.00 75.31 94 VAL A N 1
ATOM 828 C CA . VAL A 1 94 ? 10.925 -10.330 -4.307 1.00 75.31 94 VAL A CA 1
ATOM 829 C C . VAL A 1 94 ? 11.871 -9.524 -3.423 1.00 75.31 94 VAL A C 1
ATOM 831 O O . VAL A 1 94 ? 11.966 -9.800 -2.230 1.00 75.31 94 VAL A O 1
ATOM 834 N N . TYR A 1 95 ? 12.533 -8.497 -3.964 1.00 75.19 95 TYR A N 1
ATOM 835 C CA . TYR A 1 95 ? 13.379 -7.609 -3.171 1.00 75.19 95 TYR A CA 1
ATOM 836 C C . TYR A 1 95 ? 12.588 -6.931 -2.047 1.00 75.19 95 TYR A C 1
ATOM 838 O O . TYR A 1 95 ? 13.032 -6.962 -0.902 1.00 75.19 95 TYR A O 1
ATOM 846 N N . MET A 1 96 ? 11.401 -6.384 -2.325 1.00 71.56 96 MET A N 1
ATOM 847 C CA . MET A 1 96 ? 10.531 -5.795 -1.300 1.00 71.56 96 MET A CA 1
ATOM 848 C C . MET A 1 96 ? 10.133 -6.815 -0.228 1.00 71.56 96 MET A C 1
ATOM 850 O O . MET A 1 96 ? 10.251 -6.523 0.958 1.00 71.56 96 MET A O 1
ATOM 854 N N . ALA A 1 97 ? 9.724 -8.023 -0.628 1.00 69.75 97 ALA A N 1
ATOM 855 C CA . ALA A 1 97 ? 9.339 -9.081 0.305 1.00 69.75 97 ALA A CA 1
ATOM 856 C C . ALA A 1 97 ? 10.507 -9.529 1.205 1.00 69.75 97 ALA A C 1
ATOM 858 O O . ALA A 1 97 ? 10.316 -9.795 2.388 1.00 69.75 97 ALA A O 1
ATOM 859 N N . LEU A 1 98 ? 11.729 -9.587 0.665 1.00 68.12 98 LEU A N 1
ATOM 860 C CA . LEU A 1 98 ? 12.933 -9.959 1.417 1.00 68.12 98 LEU A CA 1
ATOM 861 C C . LEU A 1 98 ? 13.480 -8.817 2.287 1.00 68.12 98 LEU A C 1
ATOM 863 O O . LEU A 1 98 ? 14.103 -9.073 3.319 1.00 68.12 98 LEU A O 1
ATOM 867 N N . THR A 1 99 ? 13.275 -7.563 1.877 1.00 63.81 99 THR A N 1
ATOM 868 C CA . THR A 1 99 ? 13.735 -6.366 2.602 1.00 63.81 99 THR A CA 1
ATOM 869 C C . THR A 1 99 ? 12.737 -5.856 3.634 1.00 63.81 99 THR A C 1
ATOM 871 O O . THR A 1 99 ? 13.000 -4.826 4.254 1.00 63.81 99 THR A O 1
ATOM 874 N N . ASP A 1 100 ? 11.647 -6.588 3.886 1.00 59.38 100 ASP A N 1
ATOM 875 C CA . ASP A 1 100 ? 10.606 -6.257 4.864 1.00 59.38 100 ASP A CA 1
ATOM 876 C C . ASP A 1 100 ? 11.089 -6.434 6.323 1.00 59.38 100 ASP A C 1
ATOM 878 O O . ASP A 1 100 ? 10.556 -7.182 7.138 1.00 59.38 100 ASP A O 1
ATOM 882 N N . ARG A 1 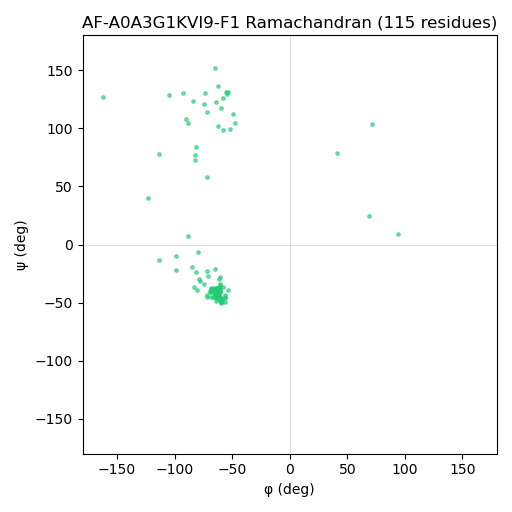101 ? 12.165 -5.720 6.665 1.00 45.84 101 ARG A N 1
ATOM 883 C CA . ARG A 1 101 ? 12.656 -5.437 8.012 1.00 45.84 101 ARG A CA 1
ATOM 884 C C . ARG A 1 101 ? 12.491 -3.929 8.234 1.00 45.84 101 ARG A C 1
ATOM 886 O O . ARG A 1 101 ? 13.457 -3.190 8.124 1.00 45.84 101 ARG A O 1
ATOM 893 N N . ARG A 1 102 ? 11.264 -3.466 8.521 1.00 49.22 102 ARG A N 1
ATOM 894 C CA . ARG A 1 102 ? 10.945 -2.081 8.960 1.00 49.22 102 ARG A CA 1
ATOM 895 C C . ARG A 1 102 ? 11.719 -0.969 8.213 1.00 49.22 102 ARG A C 1
ATOM 897 O O . ARG A 1 102 ? 12.657 -0.399 8.771 1.00 49.22 102 ARG A O 1
ATOM 904 N N . ILE A 1 103 ? 11.333 -0.593 6.994 1.00 43.03 103 ILE A N 1
ATOM 905 C CA . ILE A 1 103 ? 11.908 0.610 6.359 1.00 43.03 103 ILE A CA 1
ATOM 906 C C . ILE A 1 10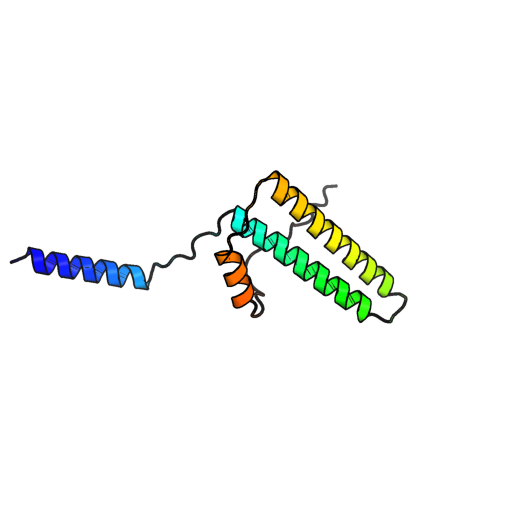3 ? 11.163 1.851 6.873 1.00 43.03 103 ILE A C 1
ATOM 908 O O . ILE A 1 103 ? 10.310 2.421 6.205 1.00 43.03 103 ILE A O 1
ATOM 912 N N . ASN A 1 104 ? 11.501 2.260 8.095 1.00 45.72 104 ASN A N 1
ATOM 913 C CA . ASN A 1 104 ? 11.324 3.630 8.566 1.00 45.72 104 ASN A CA 1
ATOM 914 C C . ASN A 1 104 ? 12.654 4.339 8.261 1.00 45.72 104 ASN A C 1
ATOM 916 O O . ASN A 1 104 ? 13.699 3.817 8.650 1.00 45.72 104 ASN A O 1
ATOM 920 N N . ASN A 1 105 ? 12.616 5.512 7.619 1.00 47.25 105 ASN A N 1
ATOM 921 C CA . ASN A 1 105 ? 13.706 6.151 6.852 1.00 47.25 105 ASN A CA 1
ATOM 922 C C . ASN A 1 105 ? 13.944 5.386 5.544 1.00 47.25 105 ASN A C 1
ATOM 924 O O . ASN A 1 105 ? 14.489 4.293 5.561 1.00 47.25 105 ASN A O 1
ATOM 928 N N . TRP A 1 106 ? 13.513 5.860 4.373 1.00 33.47 106 TRP A N 1
ATOM 929 C CA . TRP A 1 106 ? 13.938 7.107 3.736 1.00 33.47 106 TRP A CA 1
ATOM 930 C C . TRP A 1 106 ? 12.938 7.547 2.642 1.00 33.47 106 TRP A C 1
ATOM 932 O O . TRP A 1 106 ? 12.721 6.807 1.691 1.00 33.47 106 TRP A O 1
ATOM 942 N N . GLY A 1 107 ? 12.451 8.794 2.701 1.00 35.25 107 GLY A N 1
ATOM 943 C CA . GLY A 1 107 ? 12.379 9.642 1.501 1.00 35.25 107 GLY A CA 1
ATOM 944 C C . GLY A 1 107 ? 11.109 9.711 0.647 1.00 35.25 107 GLY A C 1
ATOM 945 O O . GLY A 1 107 ? 11.187 10.367 -0.387 1.00 35.25 107 GLY A O 1
ATOM 946 N N . VAL A 1 108 ? 9.956 9.161 1.035 1.00 38.59 108 VAL A N 1
ATOM 947 C CA . VAL A 1 108 ? 8.695 9.509 0.349 1.00 38.59 108 VAL A CA 1
ATOM 948 C C . VAL A 1 108 ? 8.107 10.731 1.044 1.00 38.59 108 VAL A C 1
ATOM 950 O O . VAL A 1 108 ? 7.609 10.653 2.166 1.00 38.59 108 VAL A O 1
ATOM 953 N N . ARG A 1 109 ? 8.227 11.903 0.408 1.00 32.59 109 ARG A N 1
ATOM 954 C CA . ARG A 1 109 ? 7.493 13.099 0.833 1.00 32.59 109 ARG A CA 1
ATOM 955 C C . ARG A 1 109 ? 6.012 12.773 0.687 1.00 32.59 109 ARG A C 1
ATOM 957 O O . ARG A 1 109 ? 5.487 12.790 -0.423 1.00 32.59 109 ARG A O 1
ATOM 964 N N . THR A 1 110 ? 5.348 12.471 1.797 1.00 34.91 110 THR A N 1
ATOM 965 C CA . THR A 1 110 ? 3.893 12.505 1.845 1.00 34.91 110 THR A CA 1
ATOM 966 C C . THR A 1 110 ? 3.460 13.879 1.354 1.00 34.91 110 THR A C 1
ATOM 968 O O . THR A 1 110 ? 4.052 14.906 1.699 1.00 34.91 110 THR A O 1
ATOM 971 N N . CYS A 1 111 ? 2.500 13.872 0.438 1.00 39.16 111 CYS A N 1
ATOM 972 C CA . CYS A 1 111 ? 1.980 15.051 -0.223 1.00 39.16 111 CYS A CA 1
ATOM 973 C C . CYS A 1 111 ? 1.646 16.097 0.845 1.00 39.16 111 CYS A C 1
ATOM 975 O O . CYS A 1 111 ? 0.743 15.892 1.657 1.00 39.16 111 CYS A O 1
ATOM 977 N N . GLN A 1 112 ? 2.398 17.199 0.874 1.00 36.75 112 GLN A N 1
ATOM 978 C CA . GLN A 1 112 ? 2.011 18.351 1.667 1.00 36.75 112 GLN A CA 1
ATOM 979 C C . GLN A 1 112 ? 0.655 18.801 1.137 1.00 36.75 112 GLN A C 1
ATOM 981 O O . GLN A 1 112 ? 0.509 19.154 -0.031 1.00 36.75 112 GLN A O 1
ATOM 986 N N . THR A 1 113 ? -0.343 18.746 2.005 1.00 45.62 113 THR A N 1
ATOM 987 C CA . THR A 1 113 ? -1.611 19.437 1.845 1.00 45.62 113 THR A CA 1
ATOM 988 C C . THR A 1 113 ? -1.332 20.908 1.555 1.00 45.62 113 THR A C 1
ATOM 990 O O . THR A 1 113 ? -1.098 21.688 2.477 1.00 45.62 113 THR A O 1
ATOM 993 N N . THR A 1 114 ? -1.384 21.321 0.292 1.00 39.16 114 THR A N 1
ATOM 994 C CA . THR A 1 114 ? -1.668 22.718 -0.027 1.00 39.16 114 THR A CA 1
ATOM 995 C C . THR A 1 114 ? -3.175 22.884 0.046 1.00 39.16 114 THR A C 1
ATOM 997 O O . THR A 1 114 ? -3.894 22.765 -0.943 1.00 39.16 114 THR A O 1
ATOM 1000 N N . SER A 1 115 ? -3.643 23.111 1.273 1.00 38.44 115 SER A N 1
ATOM 1001 C CA . SER A 1 115 ? -4.845 23.896 1.517 1.00 38.44 115 SER A CA 1
ATOM 1002 C C . SER A 1 115 ? -4.599 25.275 0.901 1.00 38.44 115 SER A C 1
ATOM 1004 O O . SER A 1 115 ? -3.860 26.086 1.458 1.00 38.44 115 SER A O 1
ATOM 1006 N N . GLY A 1 116 ? -5.116 25.482 -0.308 1.00 37.94 116 GLY A N 1
ATOM 1007 C CA . GLY A 1 116 ? -5.206 26.788 -0.945 1.00 37.94 116 GLY A CA 1
ATOM 1008 C C . GLY A 1 116 ? -6.541 27.408 -0.566 1.00 37.94 116 GLY A C 1
ATOM 1009 O O . GLY A 1 116 ? -7.584 26.921 -1.000 1.00 37.94 116 GLY A O 1
ATOM 1010 N N . LYS A 1 117 ? -6.477 28.421 0.299 1.00 37.47 117 LYS A N 1
ATOM 1011 C CA . LYS A 1 117 ? -7.510 29.452 0.428 1.00 37.47 117 LYS A CA 1
ATOM 1012 C C . LYS A 1 117 ? -7.548 30.313 -0.829 1.00 37.47 117 LYS A C 1
ATOM 1014 O O . LYS A 1 117 ? -6.472 30.450 -1.455 1.00 37.47 117 LYS A O 1
#

Mean predicted aligned error: 12.94 Å

Solvent-accessible surface area (backbone atoms only — not comparable to full-atom values): 6997 Å² total; per-residue (Å²): 124,64,69,63,54,52,48,50,51,51,53,52,48,53,62,52,50,61,74,77,62,75,65,81,72,79,73,50,73,54,57,50,49,49,50,54,45,50,50,31,46,51,51,24,52,51,26,56,48,47,46,73,69,50,82,48,81,84,53,34,61,56,32,49,49,48,25,54,51,28,44,52,52,30,54,49,45,52,54,51,33,63,74,72,64,55,70,82,51,66,70,56,55,52,48,51,67,73,58,71,69,76,81,76,81,81,88,77,78,72,80,77,82,76,82,77,129

Foldseek 3Di:
DCVVVVVVVVVVVVVVCVVPPPPPPPQDPLLVLVVQLVVLVVQLVVLVVVLVPDPDPVCNVVSVVSNVVSVVSNVVSVVVCVVVVRDDDPVSVVVCVVPPPDPPDDDDPDDPPPPDD

Secondary structure (DSSP, 8-state):
-HHHHHHHHHHHHHHHHHHH----PPPPHHHHHHHHHHHHHHHHHHHHHHHHH---HHHHHHHHHHHHHHHHHHHHHHHHHHHHT----HHHHHHHHHT-S----S-----------

Radius of gyration: 22.9 Å; Cα contacts (8 Å, |Δi|>4): 45; chains: 1; bounding box: 74×40×44 Å

InterPro domains:
  IPR019644 Protein of unknown function DUF2508 [PF10704] (31-86)

Sequence (117 aa):
MWKRVIHFLYVAWNRWYDRQWYWKKPLDKNQEYVLLVEEARKEWQWANQLVKEVKEKNLIDQAIYWQSAAERKYVYLLKQAAQEGVRADFGLIVYMALTDRRINNWGVRTCQTTSGK